Protein AF-A0A0H3GXT8-F1 (afdb_monomer_lite)

Structure (mmCIF, N/CA/C/O backbone):
data_AF-A0A0H3GXT8-F1
#
_entry.id   AF-A0A0H3GXT8-F1
#
loop_
_atom_site.group_PDB
_atom_site.id
_atom_site.type_symbol
_atom_site.label_atom_id
_atom_site.label_alt_id
_atom_site.label_comp_id
_atom_site.label_asym_id
_atom_site.label_entity_id
_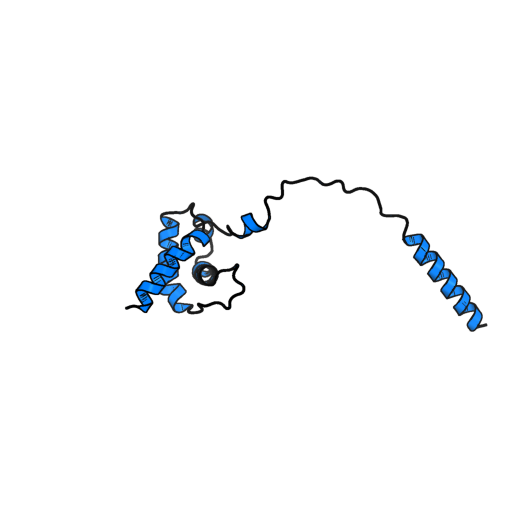atom_site.label_seq_id
_atom_site.pdbx_PDB_ins_code
_atom_site.Cartn_x
_atom_site.Cartn_y
_atom_site.Cartn_z
_atom_site.occupancy
_atom_site.B_iso_or_equiv
_atom_site.auth_seq_id
_atom_site.auth_comp_id
_atom_site.auth_asym_id
_atom_site.auth_atom_id
_atom_site.pdbx_PDB_model_num
ATOM 1 N N . MET A 1 1 ? 51.846 25.872 -51.528 1.00 59.84 1 MET A N 1
ATOM 2 C CA . MET A 1 1 ? 51.081 26.616 -50.494 1.00 59.84 1 MET A CA 1
ATOM 3 C C . MET A 1 1 ? 50.124 25.756 -49.645 1.00 59.84 1 MET A C 1
ATOM 5 O O . MET A 1 1 ? 50.097 25.935 -48.437 1.00 59.84 1 MET A O 1
ATOM 9 N N . ALA A 1 2 ? 49.348 24.805 -50.193 1.00 69.81 2 ALA A N 1
ATOM 10 C CA . ALA A 1 2 ? 48.336 24.063 -49.406 1.00 69.81 2 ALA A CA 1
ATOM 11 C C . ALA A 1 2 ? 48.879 23.081 -48.333 1.00 69.81 2 ALA A C 1
ATOM 13 O O . ALA A 1 2 ? 48.209 22.843 -47.328 1.00 69.81 2 ALA A O 1
ATOM 14 N N . LYS A 1 3 ? 50.079 22.505 -48.517 1.00 69.94 3 LYS A N 1
ATOM 15 C CA . LYS A 1 3 ? 50.711 21.621 -47.511 1.00 69.94 3 LYS A CA 1
ATOM 16 C C . LYS A 1 3 ? 51.179 22.387 -46.265 1.00 69.94 3 LYS A C 1
ATOM 18 O O . LYS A 1 3 ? 51.049 21.883 -45.154 1.00 69.94 3 LYS A O 1
ATOM 23 N N . GLU A 1 4 ? 51.655 23.614 -46.444 1.00 76.25 4 GLU A N 1
ATOM 24 C CA . GLU A 1 4 ? 52.216 24.439 -45.370 1.00 76.25 4 GLU A CA 1
ATOM 25 C C . GLU A 1 4 ? 51.134 24.920 -44.391 1.00 76.25 4 GLU A C 1
ATOM 27 O O . GLU A 1 4 ? 51.281 24.781 -43.177 1.00 76.25 4 GLU A O 1
ATOM 32 N N . LYS A 1 5 ? 49.972 25.339 -44.919 1.00 81.19 5 LYS A N 1
ATOM 33 C CA . LYS A 1 5 ? 48.799 25.705 -44.105 1.00 81.19 5 LYS A CA 1
ATOM 34 C C . LYS A 1 5 ? 48.327 24.551 -43.210 1.00 81.19 5 LYS A C 1
ATOM 36 O O . LYS A 1 5 ? 47.985 24.774 -42.052 1.00 81.19 5 LYS A O 1
ATOM 41 N N . ARG A 1 6 ? 48.363 23.307 -43.711 1.00 81.00 6 ARG A N 1
ATOM 42 C CA . ARG A 1 6 ? 47.994 22.106 -42.937 1.00 81.00 6 ARG A CA 1
ATOM 43 C C . ARG A 1 6 ? 48.971 21.816 -41.795 1.00 81.00 6 ARG A C 1
ATOM 45 O O . ARG A 1 6 ? 48.532 21.462 -40.704 1.00 81.00 6 ARG A O 1
ATOM 52 N N . ALA A 1 7 ? 50.275 21.980 -42.020 1.00 84.50 7 ALA A N 1
ATOM 53 C CA . ALA A 1 7 ? 51.281 21.787 -40.973 1.00 84.50 7 ALA A CA 1
ATOM 54 C C . ALA A 1 7 ? 51.160 22.845 -39.863 1.00 84.50 7 ALA A C 1
ATOM 56 O O . ALA A 1 7 ? 51.248 22.509 -38.680 1.00 84.50 7 ALA A O 1
ATOM 57 N N . PHE A 1 8 ? 50.894 24.100 -40.239 1.00 85.94 8 PHE A N 1
ATOM 58 C CA . PHE A 1 8 ? 50.663 25.189 -39.292 1.00 85.94 8 PHE A CA 1
ATOM 59 C C . PHE A 1 8 ? 49.409 24.951 -38.436 1.00 85.94 8 PHE A C 1
ATOM 61 O O . PHE A 1 8 ? 49.465 25.072 -37.214 1.00 85.94 8 PHE A O 1
ATOM 68 N N . TRP A 1 9 ? 48.307 24.507 -39.053 1.00 84.88 9 TRP A N 1
ATOM 69 C CA . TRP A 1 9 ? 47.050 24.230 -38.348 1.00 84.88 9 TRP A CA 1
ATOM 70 C C . TRP A 1 9 ? 47.186 23.092 -37.326 1.00 84.88 9 TRP A C 1
ATOM 72 O O . TRP A 1 9 ? 46.749 23.233 -36.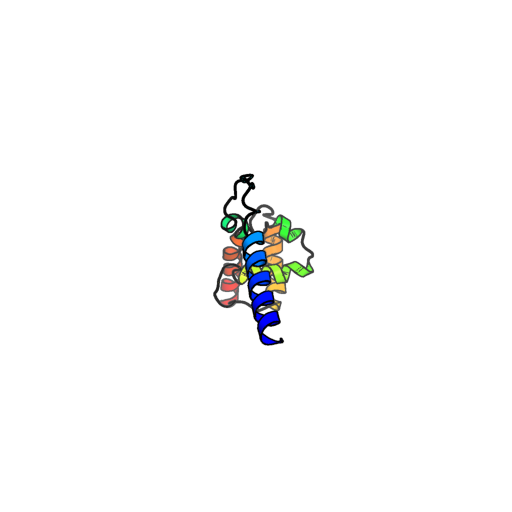187 1.00 84.88 9 TRP A O 1
ATOM 82 N N . ARG A 1 10 ? 47.886 22.000 -37.677 1.00 87.75 10 ARG A N 1
ATOM 83 C CA . ARG A 1 10 ? 48.136 20.888 -36.738 1.00 87.75 10 ARG A CA 1
ATOM 84 C C . ARG A 1 10 ? 48.956 21.321 -35.521 1.00 87.75 10 ARG A C 1
ATOM 86 O O . ARG A 1 10 ? 48.630 20.919 -34.409 1.00 87.75 10 ARG A O 1
ATOM 93 N N . LYS A 1 11 ? 49.988 22.155 -35.707 1.00 87.25 11 LYS A N 1
ATOM 94 C CA . LYS A 1 11 ? 50.788 22.688 -34.587 1.00 87.25 11 LYS A CA 1
ATOM 95 C C . LYS A 1 11 ? 49.975 23.628 -33.694 1.00 87.25 11 LYS A C 1
ATOM 97 O O . LYS A 1 11 ? 50.129 23.580 -32.478 1.00 87.25 11 LYS A O 1
ATOM 102 N N . TRP A 1 12 ? 49.114 24.458 -34.283 1.00 89.12 12 TRP A N 1
ATOM 103 C CA . TRP A 1 12 ? 48.275 25.399 -33.539 1.00 89.12 12 TRP A CA 1
ATOM 104 C C . TRP A 1 12 ? 47.224 24.679 -32.684 1.00 89.12 12 TRP A C 1
ATOM 106 O O . TRP A 1 12 ? 47.117 24.956 -31.492 1.00 89.12 12 TRP A O 1
ATOM 116 N N . VAL A 1 13 ? 46.532 23.687 -33.256 1.00 87.38 13 VAL A N 1
ATOM 117 C CA . VAL A 1 13 ? 45.567 22.845 -32.526 1.00 87.38 13 VAL A CA 1
ATOM 118 C C . VAL A 1 13 ? 46.251 22.084 -31.388 1.00 87.38 13 VAL A C 1
ATOM 120 O O . VAL A 1 13 ? 45.753 22.090 -30.267 1.00 87.38 13 VAL A O 1
ATOM 123 N N . TRP A 1 14 ? 47.426 21.493 -31.633 1.00 86.00 14 TRP A N 1
ATOM 124 C CA . TRP A 1 14 ? 48.163 20.743 -30.608 1.00 86.00 14 TRP A CA 1
ATOM 125 C C . TRP A 1 14 ? 48.584 21.609 -29.412 1.00 86.00 14 TRP A C 1
ATOM 127 O O . TRP A 1 14 ? 48.529 21.166 -28.268 1.00 86.00 14 TRP A O 1
ATOM 137 N N . LYS A 1 15 ? 48.967 22.867 -29.664 1.00 82.75 15 LYS A N 1
ATOM 138 C CA . LYS A 1 15 ? 49.398 23.801 -28.617 1.00 82.75 15 LYS A CA 1
ATOM 139 C C . LYS A 1 15 ? 48.237 24.239 -27.714 1.00 82.75 15 LYS A C 1
ATOM 141 O O . LYS A 1 15 ? 48.425 24.343 -26.506 1.00 82.75 15 LYS A O 1
ATOM 146 N N . HIS A 1 16 ? 47.046 24.446 -28.280 1.00 78.81 16 HIS A N 1
ATOM 147 C CA . HIS A 1 16 ? 45.845 24.801 -27.508 1.00 78.81 16 HIS A CA 1
ATOM 148 C C . HIS A 1 16 ? 45.258 23.619 -26.741 1.00 78.81 16 HIS A C 1
ATOM 150 O O . HIS A 1 16 ? 44.802 23.795 -25.615 1.00 78.81 16 HIS A O 1
ATOM 156 N N . LEU A 1 17 ? 45.339 22.409 -27.300 1.00 77.62 17 LEU A N 1
ATOM 157 C CA . LEU A 1 17 ? 44.854 21.200 -26.632 1.00 77.62 17 LEU A CA 1
ATOM 158 C C . LEU A 1 17 ? 45.650 20.892 -25.351 1.00 77.62 17 LEU A C 1
ATOM 160 O O . LEU A 1 17 ? 45.073 20.458 -24.363 1.00 77.62 17 LEU A O 1
ATOM 164 N N . MET A 1 18 ? 46.955 21.184 -25.343 1.00 75.00 18 MET A N 1
ATOM 165 C CA . MET A 1 18 ? 47.810 20.992 -24.164 1.00 75.00 18 MET A CA 1
ATOM 166 C C . MET A 1 18 ? 47.695 22.120 -23.130 1.00 75.00 18 MET A C 1
ATOM 168 O O . MET A 1 18 ? 47.869 21.874 -21.942 1.00 75.00 18 MET A O 1
ATOM 172 N N . ALA A 1 19 ? 47.383 23.351 -23.549 1.00 66.38 19 ALA A N 1
ATOM 173 C CA . ALA A 1 19 ? 47.247 24.482 -22.628 1.00 66.38 19 ALA A CA 1
ATOM 174 C C . ALA A 1 19 ? 45.941 24.449 -21.808 1.00 66.38 19 ALA A C 1
ATOM 176 O O . ALA A 1 19 ? 45.894 25.013 -20.720 1.00 66.38 19 ALA A O 1
ATOM 177 N N . GLY A 1 20 ? 44.891 23.783 -22.302 1.00 58.47 20 GLY A N 1
ATOM 178 C CA . GLY A 1 20 ? 43.605 23.675 -21.601 1.00 58.47 20 GLY A CA 1
ATOM 179 C C . GLY A 1 20 ? 43.578 22.680 -20.434 1.00 58.47 20 GLY A C 1
ATOM 180 O O . GLY A 1 20 ? 42.614 22.670 -19.676 1.00 58.47 20 GLY A O 1
ATOM 181 N N . ILE A 1 21 ? 44.610 21.845 -20.270 1.00 61.78 21 ILE A N 1
ATOM 182 C CA . ILE A 1 21 ? 44.590 20.714 -19.324 1.00 61.78 21 ILE A CA 1
ATOM 183 C C . ILE A 1 21 ? 45.094 21.101 -17.915 1.00 61.78 21 ILE A C 1
ATOM 185 O O . ILE A 1 21 ? 44.945 20.330 -16.973 1.00 61.78 21 ILE A O 1
ATOM 189 N N . THR A 1 22 ? 45.619 22.311 -17.701 1.00 51.06 22 THR A N 1
ATOM 190 C CA . THR A 1 22 ? 46.258 22.688 -16.423 1.00 51.06 22 THR A CA 1
ATOM 191 C C . THR A 1 22 ? 45.398 23.397 -15.364 1.00 51.06 22 THR A C 1
ATOM 193 O O . THR A 1 22 ? 45.982 23.826 -14.376 1.00 51.06 22 THR A O 1
ATOM 196 N N . VAL A 1 23 ? 44.065 23.545 -15.464 1.00 54.78 23 VAL A N 1
ATOM 197 C CA . VAL A 1 23 ? 43.374 24.526 -14.573 1.00 54.78 23 VAL A CA 1
ATOM 198 C C . VAL A 1 23 ? 42.323 24.010 -13.575 1.00 54.78 23 VAL A C 1
ATOM 200 O O . VAL A 1 23 ? 41.940 24.782 -12.706 1.00 54.78 23 VAL A O 1
ATOM 203 N N . LEU A 1 24 ? 41.900 22.744 -13.535 1.00 56.09 24 LEU A N 1
ATOM 204 C CA . LEU A 1 24 ? 40.829 22.361 -12.586 1.00 56.09 24 LEU A CA 1
ATOM 205 C C . LEU A 1 24 ? 41.201 21.218 -11.636 1.00 56.09 24 LEU A C 1
ATOM 207 O O . LEU A 1 24 ? 40.649 20.127 -11.695 1.00 56.09 24 LEU A O 1
ATOM 211 N N . ALA A 1 25 ? 42.141 21.492 -10.732 1.00 56.00 25 ALA A N 1
ATOM 212 C CA . ALA A 1 25 ? 42.494 20.604 -9.625 1.00 56.00 25 ALA A CA 1
ATOM 213 C C . ALA A 1 25 ? 42.519 21.369 -8.292 1.00 56.00 25 ALA A C 1
ATOM 215 O O . ALA A 1 25 ? 43.557 21.433 -7.643 1.00 56.00 25 ALA A O 1
ATOM 216 N N . MET A 1 26 ? 41.400 21.981 -7.879 1.00 54.19 26 MET A N 1
ATOM 217 C CA . MET A 1 26 ? 41.241 22.485 -6.507 1.00 54.19 26 MET A CA 1
ATOM 218 C C . MET A 1 26 ? 39.792 22.350 -6.011 1.00 54.19 26 MET A C 1
ATOM 220 O O . MET A 1 26 ? 38.874 22.940 -6.569 1.00 54.19 26 MET A O 1
ATOM 224 N N . SER A 1 27 ? 39.663 21.634 -4.890 1.00 50.81 27 SER A N 1
ATOM 225 C CA . SER A 1 27 ? 38.658 21.813 -3.831 1.00 50.81 27 SER A CA 1
ATOM 226 C C . SER A 1 27 ? 37.236 21.279 -4.037 1.00 50.81 27 SER A C 1
ATOM 228 O O . SER A 1 27 ? 36.314 22.007 -4.385 1.00 50.81 27 SER A O 1
ATOM 230 N N . SER A 1 28 ? 37.022 20.050 -3.569 1.00 52.12 28 SER A N 1
ATOM 231 C CA . SER A 1 28 ? 35.761 19.661 -2.926 1.00 52.12 28 SER A CA 1
ATOM 232 C C . SER A 1 28 ? 36.061 18.668 -1.800 1.00 52.12 28 SER A C 1
ATOM 234 O O . SER A 1 28 ? 35.989 17.455 -1.982 1.00 52.12 28 SER A O 1
ATOM 236 N N . ALA A 1 29 ? 36.481 19.198 -0.645 1.00 52.66 29 ALA A N 1
ATOM 237 C CA . ALA A 1 29 ? 36.570 18.437 0.596 1.00 52.66 29 ALA A CA 1
ATOM 238 C C . ALA A 1 29 ? 35.147 18.144 1.092 1.00 52.66 29 ALA A C 1
ATOM 240 O O . ALA A 1 29 ? 34.312 19.041 1.211 1.00 52.66 29 ALA A O 1
ATOM 241 N N . ALA A 1 30 ? 34.889 16.859 1.293 1.00 50.50 30 ALA A N 1
ATOM 242 C CA . ALA A 1 30 ? 33.588 16.258 1.495 1.00 50.50 30 ALA A CA 1
ATOM 243 C C . ALA A 1 30 ? 32.898 16.728 2.786 1.00 50.50 30 ALA A C 1
ATOM 245 O O . ALA A 1 30 ? 33.434 16.581 3.883 1.00 50.50 30 ALA A O 1
ATOM 246 N N . VAL A 1 31 ? 31.654 17.199 2.659 1.00 53.78 31 VAL A N 1
ATOM 247 C CA . VAL A 1 31 ? 30.661 17.055 3.729 1.00 53.78 31 VAL A CA 1
ATOM 248 C C . VAL A 1 31 ? 30.364 15.562 3.826 1.00 53.78 31 VAL A C 1
ATOM 250 O O . VAL A 1 31 ? 29.649 14.998 2.999 1.00 53.78 31 VAL A O 1
ATOM 253 N N . GLY A 1 32 ? 30.984 14.910 4.808 1.00 46.69 32 GLY A N 1
ATOM 254 C CA . GLY A 1 32 ? 30.624 13.566 5.231 1.00 46.69 32 GLY A CA 1
ATOM 255 C C . GLY A 1 32 ? 29.257 13.620 5.898 1.00 46.69 32 GLY A C 1
ATOM 256 O O . GL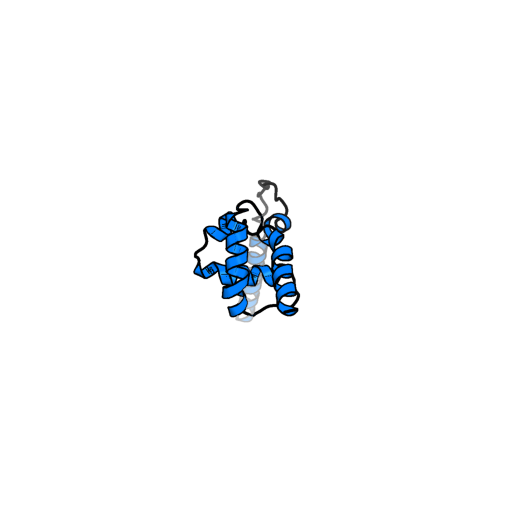Y A 1 32 ? 29.160 13.852 7.097 1.00 46.69 32 GLY A O 1
ATOM 257 N N . LYS A 1 33 ? 28.189 13.452 5.116 1.00 49.22 33 LYS A N 1
ATOM 258 C CA . LYS A 1 33 ? 26.978 12.851 5.669 1.00 49.22 33 LYS A CA 1
ATOM 259 C C . LYS A 1 33 ? 27.293 11.378 5.843 1.00 49.22 33 LYS A C 1
ATOM 261 O O . LYS A 1 33 ? 27.705 10.745 4.874 1.00 49.22 33 LYS A O 1
ATOM 266 N N . ASP A 1 34 ? 27.113 10.877 7.058 1.00 51.75 34 ASP A N 1
ATOM 267 C CA . ASP A 1 34 ? 27.097 9.455 7.368 1.00 51.75 34 ASP A CA 1
ATOM 268 C C . ASP A 1 34 ? 26.192 8.739 6.363 1.00 51.75 34 ASP A C 1
ATOM 270 O O . ASP A 1 34 ? 24.961 8.784 6.440 1.00 51.75 34 ASP A O 1
ATOM 274 N N . VAL A 1 35 ? 26.818 8.131 5.358 1.00 50.91 35 VAL A N 1
ATOM 275 C CA . VAL A 1 35 ? 26.156 7.210 4.449 1.00 50.91 35 VAL A CA 1
ATOM 276 C C . VAL A 1 35 ? 25.969 5.946 5.271 1.00 50.91 35 VAL A C 1
ATOM 278 O O . VAL A 1 35 ? 26.826 5.066 5.288 1.00 50.91 35 VAL A O 1
ATOM 281 N N . VAL A 1 36 ? 24.853 5.870 6.001 1.00 51.62 36 VAL A N 1
ATOM 282 C CA . VAL A 1 36 ? 24.267 4.561 6.300 1.00 51.62 36 VAL A CA 1
ATOM 283 C C . VAL A 1 36 ? 24.210 3.842 4.950 1.00 51.62 36 VAL A C 1
ATOM 285 O O . VAL A 1 36 ? 23.675 4.447 4.015 1.00 51.62 36 VAL A O 1
ATOM 288 N N . PRO A 1 37 ? 24.823 2.650 4.804 1.00 51.19 37 PRO A N 1
ATOM 289 C CA . PRO A 1 37 ? 24.966 1.999 3.511 1.00 51.19 37 PRO A CA 1
ATOM 290 C C . PRO A 1 37 ? 23.628 1.999 2.785 1.00 51.19 37 PRO A C 1
ATOM 292 O O . PRO A 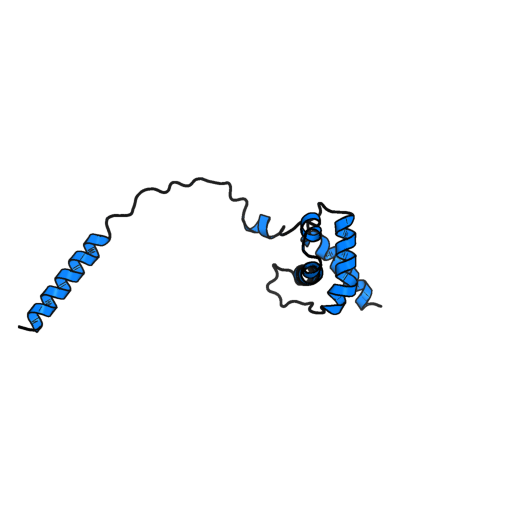1 37 ? 22.623 1.550 3.341 1.00 51.19 37 PRO A O 1
ATOM 295 N N . ASP A 1 38 ? 23.621 2.548 1.573 1.00 53.78 38 ASP A N 1
ATOM 296 C CA . ASP A 1 38 ? 22.435 2.684 0.726 1.00 53.78 38 ASP A CA 1
ATOM 297 C C . ASP A 1 38 ? 21.664 1.353 0.636 1.00 53.78 38 ASP A C 1
ATOM 299 O O . ASP A 1 38 ? 20.438 1.318 0.708 1.00 53.78 38 ASP A O 1
ATOM 303 N N . GLU A 1 39 ? 22.392 0.234 0.650 1.00 50.94 39 GLU A N 1
ATOM 304 C CA . GLU A 1 39 ? 21.870 -1.135 0.684 1.00 50.94 39 GLU A CA 1
ATOM 305 C C . GLU A 1 39 ? 20.917 -1.418 1.860 1.00 50.94 39 GLU A C 1
ATOM 307 O O . GLU A 1 39 ? 19.854 -2.007 1.660 1.00 50.94 39 GLU A O 1
ATOM 312 N N . ALA A 1 40 ? 21.244 -0.976 3.081 1.00 52.09 40 ALA A N 1
ATOM 313 C CA . ALA A 1 40 ? 20.420 -1.242 4.263 1.00 52.09 40 ALA A CA 1
ATOM 314 C C . ALA A 1 40 ? 19.110 -0.445 4.231 1.00 52.09 40 ALA A C 1
ATOM 316 O O . ALA A 1 40 ? 18.053 -0.975 4.568 1.00 52.09 40 ALA A O 1
ATOM 317 N N . ARG A 1 41 ? 19.161 0.814 3.771 1.00 50.34 41 ARG A N 1
ATOM 318 C CA . ARG A 1 41 ? 17.955 1.637 3.605 1.00 50.34 41 ARG A CA 1
ATOM 319 C C . ARG A 1 41 ? 17.094 1.149 2.439 1.00 50.34 41 ARG A C 1
ATOM 321 O O . ARG A 1 41 ? 15.877 1.264 2.497 1.00 50.34 41 ARG A O 1
ATOM 328 N N . THR A 1 42 ? 17.717 0.588 1.405 1.00 52.53 42 THR A N 1
ATOM 329 C CA . THR A 1 42 ? 17.004 0.088 0.226 1.00 52.53 42 THR A CA 1
ATOM 330 C C . THR A 1 42 ? 16.277 -1.222 0.513 1.00 52.53 42 THR A C 1
ATOM 332 O O . THR A 1 42 ? 15.230 -1.448 -0.077 1.00 52.53 42 THR A O 1
ATOM 335 N N . ARG A 1 43 ? 16.744 -2.067 1.446 1.00 57.38 43 ARG A N 1
ATOM 336 C CA . ARG A 1 43 ? 16.004 -3.290 1.820 1.00 57.38 43 ARG A CA 1
ATOM 337 C C . ARG A 1 43 ? 14.674 -2.993 2.521 1.00 57.38 43 ARG A C 1
ATOM 339 O O . ARG A 1 43 ? 13.676 -3.678 2.297 1.00 57.38 43 ARG A O 1
ATOM 346 N N . ASP A 1 44 ? 14.654 -1.946 3.332 1.00 64.69 44 ASP A N 1
ATOM 347 C CA . ASP A 1 44 ? 13.491 -1.499 4.092 1.00 64.69 44 ASP A CA 1
ATOM 348 C C . ASP A 1 44 ? 12.754 -0.396 3.307 1.00 64.69 44 ASP A C 1
ATOM 350 O O . ASP A 1 44 ? 12.712 0.766 3.705 1.00 64.69 44 ASP A O 1
ATOM 354 N N . MET A 1 45 ? 12.214 -0.746 2.131 1.00 72.06 45 MET A N 1
ATOM 355 C CA . MET A 1 45 ? 11.675 0.248 1.187 1.00 72.06 45 MET A CA 1
ATOM 356 C C . MET A 1 45 ? 10.481 1.044 1.722 1.00 72.06 45 MET A C 1
ATOM 358 O O . MET A 1 45 ? 10.343 2.224 1.405 1.00 72.06 45 MET A O 1
ATOM 362 N N . MET A 1 46 ? 9.584 0.401 2.476 1.00 88.88 46 MET A N 1
ATOM 363 C CA . MET A 1 46 ? 8.289 0.984 2.830 1.00 88.88 46 MET A CA 1
ATOM 364 C C . MET A 1 46 ? 7.690 0.323 4.076 1.00 88.88 46 MET A C 1
ATOM 366 O O . MET A 1 46 ? 7.719 -0.908 4.206 1.00 88.88 46 MET A O 1
ATOM 370 N N . ARG A 1 47 ? 7.125 1.126 4.986 1.00 94.12 47 ARG A N 1
ATOM 371 C CA . ARG A 1 47 ? 6.339 0.619 6.123 1.00 94.12 47 ARG A CA 1
ATOM 372 C C . ARG A 1 47 ? 4.890 0.365 5.725 1.00 94.12 47 ARG A C 1
ATOM 374 O O . ARG A 1 47 ? 4.383 0.942 4.766 1.00 94.12 47 ARG A O 1
ATOM 381 N N . CYS A 1 48 ? 4.189 -0.437 6.514 1.00 95.81 48 CYS A N 1
ATOM 382 C CA . CYS A 1 48 ? 2.748 -0.622 6.383 1.00 95.81 48 CYS A CA 1
ATOM 383 C C . CYS A 1 48 ? 1.981 0.710 6.396 1.00 95.81 48 CYS A C 1
ATOM 385 O O . CYS A 1 48 ? 1.054 0.895 5.611 1.00 95.81 48 CYS A O 1
ATOM 387 N N . GLN A 1 49 ? 2.406 1.674 7.214 1.00 96.75 49 GLN A N 1
ATOM 388 C CA . GLN A 1 49 ? 1.827 3.015 7.235 1.00 96.75 49 GLN A CA 1
ATOM 389 C C . GLN A 1 49 ? 1.961 3.753 5.892 1.00 96.75 49 GLN A C 1
ATOM 391 O O . GLN A 1 49 ? 1.037 4.457 5.483 1.00 96.75 49 GLN A O 1
ATOM 396 N N . ASP A 1 50 ? 3.089 3.610 5.202 1.00 95.50 50 ASP A N 1
ATOM 397 C CA . ASP A 1 50 ? 3.314 4.239 3.897 1.00 95.50 50 ASP A CA 1
ATOM 398 C C . ASP A 1 50 ? 2.479 3.546 2.812 1.00 95.50 50 ASP A C 1
ATOM 400 O O . ASP A 1 50 ? 1.858 4.213 1.989 1.00 95.50 50 ASP A O 1
ATOM 404 N N . TYR A 1 51 ? 2.380 2.213 2.867 1.00 96.00 51 TYR A N 1
ATOM 405 C CA . TYR A 1 51 ? 1.518 1.419 1.986 1.00 96.00 51 TYR A CA 1
ATOM 406 C C . TYR A 1 51 ? 0.046 1.839 2.081 1.00 96.00 51 TYR A C 1
ATOM 408 O O . TYR A 1 51 ? -0.612 2.052 1.062 1.00 96.00 51 TYR A O 1
ATOM 416 N N . LEU A 1 52 ? -0.464 2.023 3.302 1.00 97.44 52 LEU A N 1
ATOM 417 C CA . LEU A 1 52 ? -1.843 2.458 3.535 1.00 97.44 52 LEU A CA 1
ATOM 418 C C . LEU A 1 52 ? -2.118 3.894 3.060 1.00 97.44 52 LEU A C 1
ATOM 420 O O . LEU A 1 52 ? -3.278 4.246 2.856 1.00 97.44 52 LEU A O 1
ATOM 424 N N . GLN A 1 53 ? -1.077 4.715 2.890 1.00 97.38 53 GLN A N 1
ATOM 425 C CA . GLN A 1 53 ? -1.180 6.078 2.358 1.00 97.38 53 GLN A CA 1
ATOM 426 C C . GLN A 1 53 ? -1.113 6.143 0.826 1.00 97.38 53 GLN A C 1
ATOM 428 O O . GLN A 1 53 ? -1.378 7.202 0.253 1.00 97.38 53 GLN A O 1
ATOM 433 N N . LEU A 1 54 ? -0.764 5.045 0.151 1.00 96.31 54 LEU A N 1
ATOM 434 C CA . LEU A 1 54 ? -0.795 4.983 -1.307 1.00 96.31 54 LEU A CA 1
ATOM 435 C C . LEU A 1 54 ? -2.229 5.088 -1.839 1.00 96.31 54 LEU A C 1
ATOM 437 O O . LEU A 1 54 ? -3.201 4.760 -1.155 1.00 96.31 54 LEU A O 1
ATOM 441 N N . ASP A 1 55 ? -2.351 5.482 -3.110 1.00 97.12 55 ASP A N 1
ATOM 442 C CA . ASP A 1 55 ? -3.600 5.305 -3.853 1.00 97.12 55 ASP A CA 1
ATOM 443 C C . ASP A 1 55 ? -3.997 3.816 -3.799 1.00 97.12 55 ASP A C 1
ATOM 445 O O . ASP A 1 55 ? -3.159 2.970 -4.127 1.00 97.12 55 ASP A O 1
ATOM 449 N N . PRO A 1 56 ? -5.243 3.463 -3.433 1.00 97.25 56 PRO A N 1
ATOM 450 C CA . PRO A 1 56 ? -5.680 2.068 -3.382 1.00 97.25 56 PRO A CA 1
ATOM 451 C C . PRO A 1 56 ? -5.465 1.288 -4.685 1.00 97.25 56 PRO A C 1
ATOM 453 O O . PRO A 1 56 ? -5.283 0.074 -4.657 1.00 97.25 56 PRO A O 1
ATOM 456 N N . ARG A 1 57 ? -5.413 1.967 -5.839 1.00 95.75 57 ARG A N 1
ATOM 457 C CA . ARG A 1 57 ? -5.089 1.346 -7.136 1.00 95.75 57 ARG A CA 1
ATOM 458 C C . ARG A 1 57 ? -3.642 0.855 -7.230 1.00 95.75 57 ARG A C 1
ATOM 460 O O . ARG A 1 57 ? -3.337 0.036 -8.091 1.00 95.75 57 ARG A O 1
ATOM 467 N N . ALA A 1 58 ? -2.752 1.347 -6.371 1.00 95.94 58 ALA A N 1
ATOM 468 C CA . ALA A 1 58 ? -1.358 0.923 -6.292 1.00 95.94 58 ALA A CA 1
ATOM 469 C C . ALA A 1 58 ? -1.141 -0.266 -5.342 1.00 95.94 58 ALA A C 1
ATOM 471 O O . ALA A 1 58 ? -0.070 -0.867 -5.375 1.00 95.94 58 ALA A O 1
ATOM 472 N N . TRP A 1 59 ? -2.133 -0.644 -4.530 1.00 96.25 59 TRP A N 1
ATOM 473 C CA . TRP A 1 59 ? -1.990 -1.721 -3.547 1.00 96.25 59 TRP A CA 1
ATOM 474 C C . TRP A 1 59 ? -1.667 -3.073 -4.187 1.00 96.25 59 TRP A C 1
ATOM 476 O O . TRP A 1 59 ? -0.668 -3.693 -3.832 1.00 96.25 59 TRP A O 1
ATOM 486 N N . THR A 1 60 ? -2.447 -3.498 -5.182 1.00 94.88 60 THR A N 1
ATOM 487 C CA . THR A 1 60 ? -2.225 -4.780 -5.865 1.00 94.88 60 THR A CA 1
ATOM 488 C C . THR A 1 60 ? -0.863 -4.844 -6.574 1.00 94.88 60 THR A C 1
ATOM 490 O O . THR A 1 60 ? -0.129 -5.810 -6.353 1.00 94.88 60 THR A O 1
ATOM 493 N N . PRO A 1 61 ? -0.440 -3.827 -7.358 1.00 93.38 61 PRO A N 1
ATOM 494 C CA . PRO A 1 61 ? 0.926 -3.775 -7.881 1.00 93.38 61 PRO A CA 1
ATOM 495 C C . PRO A 1 61 ? 2.009 -3.859 -6.800 1.00 93.38 61 PRO A C 1
ATOM 497 O O . PRO A 1 61 ? 3.003 -4.557 -6.993 1.00 93.38 61 PRO A O 1
ATOM 500 N N . MET A 1 62 ? 1.816 -3.196 -5.654 1.00 92.38 62 MET A N 1
ATOM 501 C CA . MET A 1 62 ? 2.764 -3.262 -4.538 1.00 92.38 62 MET A CA 1
ATOM 502 C C . MET A 1 62 ? 2.858 -4.662 -3.933 1.00 92.38 62 MET A C 1
ATOM 504 O O . MET A 1 62 ? 3.952 -5.100 -3.590 1.00 92.38 62 MET A O 1
ATOM 508 N N . VAL A 1 63 ? 1.741 -5.381 -3.836 1.00 92.56 63 VAL A N 1
ATOM 509 C CA . VAL A 1 63 ? 1.715 -6.776 -3.380 1.00 92.56 63 VAL A CA 1
ATOM 510 C C . VAL A 1 63 ? 2.459 -7.679 -4.361 1.00 92.56 63 VAL A C 1
ATOM 512 O O . VAL A 1 63 ? 3.327 -8.434 -3.939 1.00 92.56 63 VAL A O 1
ATOM 515 N N . ILE A 1 64 ? 2.193 -7.571 -5.667 1.00 91.00 64 ILE A N 1
ATOM 516 C CA . ILE A 1 64 ? 2.898 -8.357 -6.700 1.00 91.00 64 ILE A CA 1
ATOM 517 C C . ILE A 1 64 ? 4.406 -8.102 -6.643 1.00 91.00 64 ILE A C 1
ATOM 519 O O . ILE A 1 64 ? 5.206 -9.035 -6.691 1.00 91.00 64 ILE A O 1
ATOM 523 N N . TRP A 1 65 ? 4.797 -6.836 -6.522 1.00 89.25 65 TRP A N 1
ATOM 524 C CA . TRP A 1 65 ? 6.193 -6.442 -6.388 1.00 89.25 65 TRP A CA 1
ATOM 525 C C . TRP A 1 65 ? 6.832 -6.992 -5.103 1.00 89.25 65 TRP A C 1
ATOM 527 O O . TRP A 1 65 ? 7.951 -7.499 -5.136 1.00 89.25 65 TRP A O 1
ATOM 537 N N . LEU A 1 66 ? 6.109 -6.958 -3.979 1.00 89.31 66 LEU A N 1
ATOM 538 C CA . LEU A 1 66 ? 6.569 -7.502 -2.704 1.00 89.31 66 LEU A CA 1
ATOM 539 C C . LEU A 1 66 ? 6.780 -9.020 -2.769 1.00 89.31 66 LEU A C 1
ATOM 541 O O . LEU A 1 66 ? 7.760 -9.506 -2.200 1.00 89.31 66 LEU A O 1
ATOM 545 N N . MET A 1 67 ? 5.875 -9.749 -3.427 1.00 87.38 67 MET A N 1
ATOM 546 C CA . MET A 1 67 ? 5.892 -11.213 -3.518 1.00 87.38 67 MET A CA 1
ATOM 547 C C . MET A 1 67 ? 6.988 -11.739 -4.448 1.00 87.38 67 MET A C 1
ATOM 549 O O . MET A 1 67 ? 7.593 -12.759 -4.143 1.00 87.38 67 MET A O 1
ATOM 553 N N . ASN A 1 68 ? 7.313 -11.015 -5.519 1.00 86.75 68 ASN A N 1
ATOM 554 C CA . ASN A 1 68 ? 8.343 -11.407 -6.489 1.00 86.75 68 ASN A CA 1
ATOM 555 C C . ASN A 1 68 ? 9.788 -11.117 -6.065 1.00 86.75 68 ASN A C 1
ATOM 557 O O . ASN A 1 68 ? 10.658 -11.063 -6.920 1.00 86.75 68 ASN A O 1
ATOM 561 N N . ASP A 1 69 ? 10.030 -10.898 -4.773 1.00 79.56 69 ASP A N 1
ATOM 562 C CA . ASP A 1 69 ? 11.297 -10.422 -4.217 1.00 79.56 69 ASP A CA 1
ATOM 563 C C . ASP A 1 69 ? 11.996 -9.324 -5.046 1.00 79.56 69 ASP A C 1
ATOM 565 O O . ASP A 1 69 ? 12.781 -9.618 -5.944 1.00 79.56 69 ASP A O 1
ATOM 569 N N . PRO A 1 70 ? 11.842 -8.038 -4.696 1.00 69.69 70 PRO A N 1
ATOM 570 C CA . PRO A 1 70 ? 12.412 -6.952 -5.471 1.00 69.69 70 PRO A CA 1
ATOM 571 C C . PRO A 1 70 ? 13.945 -6.900 -5.440 1.00 69.69 70 PRO A C 1
ATOM 573 O O . PRO A 1 70 ? 14.523 -6.053 -6.118 1.00 69.69 70 PRO A O 1
ATOM 576 N N . PHE A 1 71 ? 14.601 -7.762 -4.655 1.00 74.06 71 PHE A N 1
ATOM 577 C CA . PHE A 1 71 ? 16.056 -7.889 -4.599 1.00 74.06 71 PHE A CA 1
ATOM 578 C C . PHE A 1 71 ? 16.578 -9.176 -5.236 1.00 74.06 71 PHE A C 1
ATOM 580 O O . PHE A 1 71 ? 17.794 -9.320 -5.379 1.00 74.06 71 PHE A O 1
ATOM 587 N N . SER A 1 72 ? 15.696 -10.108 -5.606 1.00 78.25 72 SER A N 1
ATOM 588 C CA . SER A 1 72 ? 16.115 -11.336 -6.26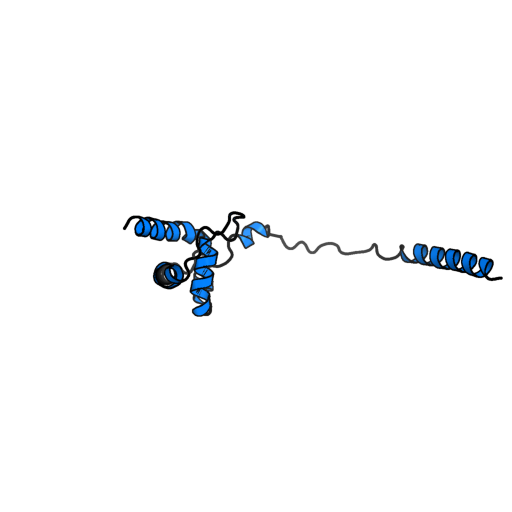8 1.00 78.25 72 SER A CA 1
ATOM 589 C C . SER A 1 72 ? 16.368 -11.077 -7.751 1.00 78.25 72 SER A C 1
ATOM 591 O O . SER A 1 72 ? 15.643 -10.337 -8.414 1.00 78.25 72 SER A O 1
ATOM 593 N N . LEU A 1 73 ? 17.425 -11.697 -8.279 1.00 73.81 73 LEU A N 1
ATOM 594 C CA . LEU A 1 73 ? 17.676 -11.770 -9.723 1.00 73.81 73 LEU A CA 1
ATOM 595 C C . LEU A 1 73 ? 16.937 -12.948 -10.371 1.00 73.81 73 LEU A C 1
ATOM 597 O O . LEU A 1 73 ? 17.020 -13.135 -11.587 1.00 73.81 73 LEU A O 1
ATOM 601 N N . GLU A 1 74 ? 16.269 -13.772 -9.565 1.00 76.94 74 GLU A N 1
ATOM 602 C CA . GLU A 1 74 ? 15.472 -14.885 -10.054 1.00 76.94 74 GLU A CA 1
ATOM 603 C C . GLU A 1 74 ? 14.240 -14.357 -10.800 1.00 76.94 74 GLU A C 1
ATOM 605 O O . GLU A 1 74 ? 13.725 -13.280 -10.483 1.00 76.94 74 GLU A O 1
ATOM 610 N N . PRO A 1 75 ? 13.779 -15.073 -11.840 1.00 70.38 75 PRO A N 1
ATOM 611 C CA . PRO A 1 75 ? 12.561 -14.686 -12.530 1.00 70.38 75 PRO A CA 1
ATOM 612 C C . PRO A 1 75 ? 11.401 -14.621 -11.526 1.00 70.38 75 PRO A C 1
ATOM 614 O O . PRO A 1 75 ? 11.345 -15.456 -10.622 1.00 70.38 75 PRO A O 1
ATOM 617 N N . PRO A 1 76 ? 10.467 -13.666 -11.691 1.00 70.00 76 PRO A N 1
ATOM 618 C CA . PRO A 1 76 ? 9.313 -13.562 -10.812 1.00 70.00 76 PRO A CA 1
ATOM 619 C C . PRO A 1 76 ? 8.557 -14.891 -10.823 1.00 70.00 76 PRO A C 1
ATOM 621 O O . PRO A 1 76 ? 8.066 -15.322 -11.869 1.00 70.00 76 PRO A O 1
ATOM 624 N N . GLU A 1 77 ? 8.487 -15.547 -9.667 1.00 70.69 77 GLU A N 1
ATOM 625 C CA . GLU A 1 77 ? 7.759 -16.808 -9.513 1.00 70.69 77 GLU A CA 1
ATOM 626 C C . GLU A 1 77 ? 6.249 -16.585 -9.683 1.00 70.69 77 GLU A C 1
ATOM 628 O O . GLU A 1 77 ? 5.521 -17.488 -10.096 1.00 70.69 77 GLU A O 1
ATOM 633 N N . TRP A 1 78 ? 5.769 -15.362 -9.426 1.00 69.50 78 TRP A N 1
ATOM 634 C CA . TRP A 1 78 ? 4.352 -15.097 -9.261 1.00 69.50 78 TRP A CA 1
ATOM 635 C C . TRP A 1 78 ? 3.842 -13.924 -10.105 1.00 69.50 78 TRP A C 1
ATOM 637 O O . TRP A 1 78 ? 4.322 -12.796 -10.031 1.00 69.50 78 TRP A O 1
ATOM 647 N N . THR A 1 79 ? 2.823 -14.170 -10.927 1.00 68.69 79 THR A N 1
ATOM 648 C CA . THR A 1 79 ? 2.291 -13.164 -11.870 1.00 68.69 79 THR A CA 1
ATOM 649 C C . THR A 1 79 ? 0.765 -13.099 -11.912 1.00 68.69 79 THR A C 1
ATOM 651 O O . THR A 1 79 ? 0.209 -12.371 -12.737 1.00 68.69 79 THR A O 1
ATOM 654 N N . ASP A 1 80 ? 0.064 -13.810 -11.023 1.00 83.00 80 ASP A N 1
ATOM 655 C CA . ASP A 1 80 ? -1.398 -13.803 -11.012 1.00 83.00 80 ASP A CA 1
ATOM 656 C C . ASP A 1 80 ? -1.939 -12.528 -10.350 1.00 83.00 80 ASP A C 1
ATOM 658 O O . ASP A 1 80 ? -2.103 -12.419 -9.134 1.00 83.00 80 ASP A O 1
ATOM 662 N N . PHE A 1 81 ? -2.250 -11.539 -11.188 1.00 86.31 81 PHE A N 1
ATOM 663 C CA . PHE A 1 81 ? -2.856 -10.290 -10.740 1.00 86.31 81 PHE A CA 1
ATOM 664 C C . PHE A 1 81 ? -4.213 -10.509 -10.056 1.00 86.31 81 PHE A C 1
ATOM 666 O O . PHE A 1 81 ? -4.543 -9.801 -9.107 1.00 86.31 81 PHE A O 1
ATOM 673 N N . HIS A 1 82 ? -5.002 -11.479 -10.518 1.00 89.00 82 HIS A N 1
ATOM 674 C CA . HIS A 1 82 ? -6.328 -11.731 -9.967 1.00 89.00 82 HIS A CA 1
ATOM 675 C C . HIS A 1 82 ? -6.232 -12.313 -8.555 1.00 89.00 82 HIS A C 1
ATOM 677 O O . HIS A 1 82 ? -6.970 -11.913 -7.653 1.00 89.00 82 HIS A O 1
ATOM 683 N N . GLU A 1 83 ? -5.273 -13.209 -8.334 1.00 86.25 83 GLU A N 1
ATOM 684 C CA . GLU A 1 83 ? -4.976 -13.713 -6.999 1.00 86.25 83 GLU A CA 1
ATOM 685 C C . GLU A 1 83 ? -4.429 -12.619 -6.071 1.00 86.25 83 GLU A C 1
ATOM 687 O O . GLU A 1 83 ? -4.844 -12.526 -4.907 1.00 86.25 83 GLU A O 1
ATOM 692 N N . ALA A 1 84 ? -3.555 -11.754 -6.588 1.00 90.88 84 ALA A N 1
ATOM 693 C CA . ALA A 1 84 ? -3.070 -10.588 -5.858 1.00 90.88 84 ALA A CA 1
ATOM 694 C C . ALA A 1 84 ? -4.202 -9.717 -5.364 1.00 90.88 84 ALA A C 1
ATOM 696 O O . ALA A 1 84 ? -4.244 -9.372 -4.185 1.00 90.88 84 ALA A O 1
ATOM 697 N N . GLU A 1 85 ? -5.116 -9.377 -6.258 1.00 93.00 85 GLU A N 1
ATOM 698 C CA . GLU A 1 85 ? -6.207 -8.465 -5.979 1.00 93.00 85 GLU A CA 1
ATOM 699 C C . GLU A 1 85 ? -7.197 -9.059 -4.973 1.00 93.00 85 GLU A C 1
ATOM 701 O O . GLU A 1 85 ? -7.578 -8.388 -4.015 1.00 93.00 85 GLU A O 1
ATOM 706 N N . LEU A 1 86 ? -7.587 -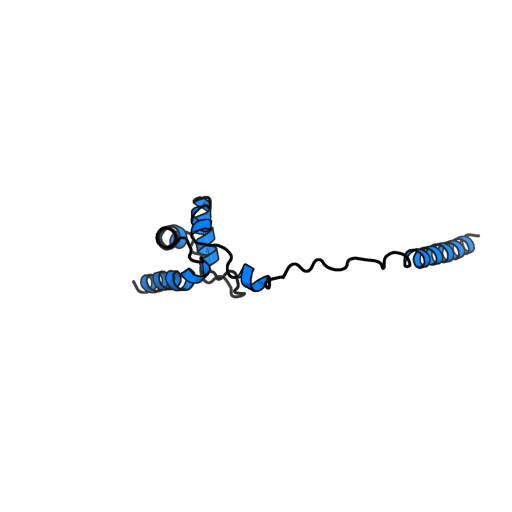10.324 -5.153 1.00 92.25 86 LEU A N 1
ATOM 707 C CA . LEU A 1 86 ? -8.673 -10.921 -4.376 1.00 92.25 86 LEU A CA 1
ATOM 708 C C . LEU A 1 86 ? -8.245 -11.535 -3.044 1.00 92.25 86 LEU A C 1
ATOM 710 O O . LEU A 1 86 ? -9.086 -11.673 -2.155 1.00 92.25 86 LEU A O 1
ATOM 714 N N . VAL A 1 87 ? -6.980 -11.932 -2.894 1.00 91.69 87 VAL A N 1
ATOM 715 C CA . VAL A 1 87 ? -6.522 -12.670 -1.707 1.00 91.69 87 VAL A CA 1
ATOM 716 C C . VAL A 1 87 ? -5.415 -11.932 -0.980 1.00 91.69 87 VAL A C 1
ATOM 718 O O . VAL A 1 87 ? -5.586 -11.553 0.177 1.00 91.69 87 VAL A O 1
ATOM 721 N N . LEU A 1 88 ? -4.280 -11.694 -1.632 1.00 92.62 88 LEU A N 1
ATOM 722 C CA . LEU A 1 88 ? -3.114 -11.164 -0.922 1.00 92.62 88 LEU A CA 1
ATOM 723 C C . LEU A 1 88 ? -3.254 -9.683 -0.568 1.00 92.62 88 LEU A C 1
ATOM 725 O O . LEU A 1 88 ? -2.862 -9.281 0.524 1.00 92.62 88 LEU A O 1
ATOM 729 N N . THR A 1 89 ? -3.858 -8.878 -1.440 1.00 95.69 89 THR A N 1
ATOM 730 C CA . THR A 1 89 ? -4.090 -7.449 -1.196 1.00 95.69 89 THR A CA 1
ATOM 731 C C . THR A 1 89 ? -4.969 -7.192 0.027 1.00 95.69 89 THR A C 1
ATOM 733 O O . THR A 1 89 ? -4.542 -6.415 0.889 1.00 95.69 89 THR A O 1
ATOM 736 N N . PRO A 1 90 ? -6.152 -7.821 0.191 1.00 96.19 90 PRO A N 1
ATOM 737 C CA . PRO A 1 90 ? -6.943 -7.628 1.402 1.00 96.19 90 PRO A CA 1
ATOM 738 C C . PRO A 1 90 ? -6.234 -8.159 2.654 1.00 96.19 90 PRO A C 1
ATOM 740 O O . PRO A 1 90 ? -6.292 -7.496 3.687 1.00 96.19 90 PRO A O 1
ATOM 743 N N . ILE A 1 91 ? -5.507 -9.282 2.564 1.00 95.38 91 ILE A N 1
ATOM 744 C CA . ILE A 1 91 ? -4.727 -9.821 3.691 1.00 95.38 91 ILE A CA 1
ATOM 745 C C . ILE A 1 91 ? -3.632 -8.839 4.122 1.00 95.38 91 ILE A C 1
ATOM 747 O O . ILE A 1 91 ? -3.560 -8.488 5.298 1.00 95.38 91 ILE A O 1
ATOM 751 N N . LEU A 1 92 ? -2.801 -8.357 3.190 1.00 96.00 92 LEU A N 1
ATOM 752 C CA . LEU A 1 92 ? -1.741 -7.395 3.500 1.00 96.00 92 LEU A CA 1
ATOM 753 C C . LEU A 1 92 ? -2.322 -6.092 4.052 1.00 96.00 92 LEU A C 1
ATOM 755 O O . LEU A 1 92 ? -1.812 -5.557 5.031 1.00 96.00 92 LEU A O 1
ATOM 759 N N . THR A 1 93 ? -3.403 -5.596 3.451 1.00 97.56 93 THR A N 1
ATOM 760 C CA . THR A 1 93 ? -4.075 -4.373 3.906 1.00 97.56 93 THR A CA 1
ATOM 761 C C . THR A 1 93 ? -4.575 -4.508 5.338 1.00 97.56 93 THR A C 1
ATOM 763 O O . THR A 1 93 ? -4.418 -3.577 6.126 1.00 97.56 93 THR A O 1
ATOM 766 N N . GLU A 1 94 ? -5.139 -5.660 5.695 1.00 97.75 94 GLU A N 1
ATOM 767 C CA . GLU A 1 94 ? -5.605 -5.907 7.055 1.00 97.75 94 GLU A CA 1
ATOM 768 C C . GLU A 1 94 ? -4.445 -6.034 8.048 1.00 97.75 94 GLU A C 1
ATOM 770 O O . GLU A 1 94 ? -4.462 -5.374 9.086 1.00 97.75 94 GLU A O 1
ATOM 775 N N . ILE A 1 95 ? -3.389 -6.779 7.701 1.00 97.06 95 ILE A N 1
ATOM 776 C CA . ILE A 1 95 ? -2.169 -6.853 8.520 1.00 97.06 95 ILE A CA 1
ATOM 777 C C . ILE A 1 95 ? -1.596 -5.449 8.744 1.00 97.06 95 ILE A C 1
ATOM 779 O O . ILE A 1 95 ? -1.310 -5.073 9.876 1.00 97.06 95 ILE A O 1
ATOM 783 N N . CYS A 1 96 ? -1.487 -4.635 7.693 1.00 97.56 96 CYS A N 1
ATOM 784 C CA . CYS A 1 96 ? -0.929 -3.292 7.802 1.00 97.56 96 CYS A CA 1
ATOM 785 C C . CYS A 1 96 ? -1.788 -2.322 8.618 1.00 97.56 96 CYS A C 1
ATOM 787 O O . CYS A 1 96 ? -1.243 -1.389 9.205 1.00 97.56 96 CYS A O 1
ATOM 789 N N . ARG A 1 97 ? -3.111 -2.519 8.689 1.00 98.06 97 ARG A N 1
ATOM 790 C CA . ARG A 1 97 ? -3.975 -1.741 9.594 1.00 98.06 97 ARG A CA 1
ATOM 791 C C . ARG A 1 97 ? -3.729 -2.084 11.058 1.00 98.06 97 ARG A C 1
ATOM 793 O O . ARG A 1 97 ? -3.820 -1.199 11.903 1.00 98.06 97 ARG A O 1
ATOM 800 N N . GLN A 1 98 ? -3.438 -3.349 11.346 1.00 98.12 98 GLN A N 1
ATOM 801 C CA . GLN A 1 98 ? -3.167 -3.834 12.700 1.00 98.12 98 GLN A CA 1
ATOM 802 C C . GLN A 1 98 ? -1.733 -3.514 13.144 1.00 98.12 98 GLN A C 1
ATOM 804 O O . GLN A 1 98 ? -1.500 -3.194 14.307 1.00 98.12 98 GLN A O 1
ATOM 809 N N . GLU A 1 99 ? -0.783 -3.564 12.211 1.00 97.38 99 GLU A N 1
ATOM 810 C CA . GLU A 1 99 ? 0.655 -3.435 12.449 1.00 97.38 99 GLU A CA 1
ATOM 811 C C . GLU A 1 99 ? 1.274 -2.319 11.565 1.00 97.38 99 GLU A C 1
ATOM 813 O O . GLU A 1 99 ? 2.110 -2.601 10.701 1.00 97.38 99 GLU A O 1
ATOM 818 N N . PRO A 1 100 ? 0.894 -1.034 11.739 1.00 96.81 100 PRO A N 1
ATOM 819 C CA . PRO A 1 100 ? 1.283 0.051 10.824 1.00 96.81 100 PRO A CA 1
ATOM 820 C C . PRO A 1 100 ? 2.793 0.329 10.791 1.00 96.81 100 PRO A C 1
ATOM 822 O O . PRO A 1 100 ? 3.324 0.757 9.764 1.00 96.81 100 PRO A O 1
ATOM 825 N N . ASP A 1 101 ? 3.498 0.052 11.886 1.00 95.44 101 ASP A N 1
ATOM 826 C CA . ASP A 1 101 ? 4.933 0.314 12.008 1.00 95.44 101 ASP A CA 1
ATOM 827 C C . ASP A 1 101 ? 5.809 -0.777 11.375 1.00 95.44 101 ASP A C 1
ATOM 829 O O . ASP A 1 101 ? 7.028 -0.619 11.304 1.00 95.44 101 ASP A O 1
ATOM 833 N N . VAL A 1 102 ? 5.235 -1.886 10.906 1.00 94.25 102 VAL A N 1
ATOM 834 C CA . VAL A 1 102 ? 6.004 -3.014 10.363 1.00 94.25 102 VAL A CA 1
ATOM 835 C C . VAL A 1 102 ? 6.480 -2.732 8.934 1.00 94.25 102 VAL A C 1
ATOM 837 O O . VAL A 1 102 ? 5.807 -2.073 8.143 1.00 94.25 102 VAL A O 1
ATOM 840 N N . TRP A 1 103 ? 7.668 -3.233 8.588 1.00 93.50 103 TRP A N 1
ATOM 841 C CA . TRP A 1 103 ? 8.217 -3.162 7.232 1.00 93.50 103 TRP A CA 1
ATOM 842 C C . TRP A 1 103 ? 7.536 -4.171 6.308 1.00 93.50 103 TRP A C 1
ATOM 844 O O . TRP A 1 103 ? 7.459 -5.352 6.649 1.00 93.50 103 TRP A O 1
ATOM 854 N N . LEU A 1 104 ? 7.119 -3.753 5.109 1.00 92.38 104 LEU A N 1
ATOM 855 C CA . LEU A 1 104 ? 6.433 -4.645 4.163 1.00 92.38 104 LEU A CA 1
ATOM 856 C C . LEU A 1 104 ? 7.250 -5.899 3.823 1.00 92.38 104 LEU A C 1
ATOM 858 O O . LEU A 1 104 ? 6.707 -6.998 3.773 1.00 92.38 104 LEU A O 1
ATOM 862 N N . THR A 1 105 ? 8.564 -5.754 3.637 1.00 89.81 105 THR A N 1
ATOM 863 C CA . THR A 1 105 ? 9.474 -6.866 3.316 1.00 89.81 105 THR A CA 1
ATOM 864 C C . THR A 1 105 ? 9.494 -7.938 4.401 1.00 89.81 105 THR A C 1
ATOM 866 O O . THR A 1 105 ? 9.585 -9.120 4.080 1.00 89.81 105 THR A O 1
ATOM 869 N N . SER A 1 106 ? 9.305 -7.560 5.669 1.00 90.75 106 SER A N 1
ATOM 870 C CA . SER A 1 106 ? 9.199 -8.518 6.778 1.00 90.75 106 SER A CA 1
ATOM 871 C C . SER A 1 106 ? 7.893 -9.326 6.767 1.00 90.75 106 SER A C 1
ATOM 873 O O . SER A 1 106 ? 7.817 -10.388 7.380 1.00 90.75 106 SER A O 1
ATOM 875 N N . LEU A 1 107 ? 6.867 -8.862 6.043 1.00 92.06 107 LEU A N 1
ATOM 876 C CA . LEU A 1 107 ? 5.590 -9.561 5.897 1.00 92.06 107 LEU A CA 1
ATOM 877 C C . LEU A 1 107 ? 5.584 -10.565 4.739 1.00 92.06 107 LEU A C 1
ATOM 879 O O . LEU A 1 107 ? 4.638 -11.345 4.640 1.00 92.06 107 LEU A O 1
ATOM 883 N N . ARG A 1 108 ? 6.618 -10.597 3.885 1.00 89.12 108 ARG A N 1
ATOM 884 C CA . ARG A 1 108 ? 6.669 -11.513 2.732 1.00 89.12 108 ARG A CA 1
ATOM 885 C C . ARG A 1 108 ? 6.512 -12.970 3.147 1.00 89.12 108 ARG A C 1
ATOM 887 O O . ARG A 1 108 ? 5.686 -13.671 2.581 1.00 89.12 108 ARG A O 1
ATOM 894 N N . GLU A 1 109 ? 7.273 -13.427 4.138 1.00 87.19 109 GLU A N 1
ATOM 895 C CA . GLU A 1 109 ? 7.206 -14.822 4.596 1.00 87.19 109 GLU A CA 1
ATOM 896 C C . GLU A 1 109 ? 5.805 -15.177 5.116 1.00 87.19 109 GLU A C 1
ATOM 898 O O . GLU A 1 109 ? 5.274 -16.247 4.811 1.00 87.19 109 GLU A O 1
ATOM 903 N N . ARG A 1 110 ? 5.157 -14.238 5.822 1.00 89.88 110 ARG A N 1
ATOM 904 C CA . ARG A 1 110 ? 3.763 -14.381 6.268 1.00 89.88 110 ARG A CA 1
ATOM 905 C C . ARG A 1 110 ? 2.823 -14.508 5.065 1.00 89.88 110 ARG A C 1
ATOM 907 O O . ARG A 1 110 ? 1.991 -15.409 5.052 1.00 89.88 110 ARG A O 1
ATOM 914 N N . LEU A 1 111 ? 2.979 -13.674 4.035 1.00 89.38 111 LEU A N 1
ATOM 915 C CA . LEU A 1 111 ? 2.175 -13.737 2.807 1.00 89.38 111 LEU A CA 1
ATOM 916 C C . LEU A 1 111 ? 2.397 -15.029 2.002 1.00 89.38 111 LEU A C 1
ATOM 918 O O . LEU A 1 111 ? 1.425 -15.642 1.561 1.00 89.38 111 LEU A O 1
ATOM 922 N N . ASN A 1 112 ? 3.644 -15.493 1.889 1.00 86.00 112 ASN A N 1
ATOM 923 C CA . ASN A 1 112 ? 3.990 -16.762 1.241 1.00 86.00 112 ASN A CA 1
ATOM 924 C C . ASN A 1 112 ? 3.281 -17.953 1.904 1.00 86.00 112 ASN A C 1
ATOM 926 O O . ASN A 1 112 ? 2.848 -18.876 1.215 1.00 86.00 112 ASN A O 1
ATOM 930 N N . SER A 1 113 ? 3.102 -17.931 3.229 1.00 85.94 113 SER A N 1
ATOM 931 C CA . SER A 1 113 ? 2.396 -19.016 3.923 1.00 85.94 113 SER A CA 1
ATOM 932 C C . SER A 1 113 ? 0.911 -19.106 3.545 1.00 85.94 113 SER A C 1
ATOM 934 O O . SER A 1 113 ? 0.387 -20.209 3.395 1.00 85.94 113 SER A O 1
ATOM 936 N N . TYR A 1 114 ? 0.239 -17.976 3.293 1.00 82.00 114 TYR A N 1
ATOM 937 C CA . TYR A 1 114 ? -1.151 -17.976 2.820 1.00 82.00 114 TYR A CA 1
ATOM 938 C C . TYR A 1 114 ? -1.289 -18.561 1.409 1.00 82.00 114 TYR A C 1
ATOM 940 O O . TYR A 1 114 ? -2.280 -19.232 1.122 1.00 82.00 114 TYR A O 1
ATOM 948 N N . GLN A 1 115 ? -0.291 -18.355 0.545 1.00 73.81 115 GLN A N 1
ATOM 949 C CA . GLN A 1 115 ? -0.244 -18.965 -0.789 1.00 73.81 115 GLN A CA 1
ATOM 950 C C . GLN A 1 115 ? -0.103 -20.488 -0.707 1.00 73.81 115 GLN A C 1
ATOM 952 O O . GLN A 1 115 ? -0.864 -21.214 -1.342 1.00 73.81 115 GLN A O 1
ATOM 957 N N . GLN A 1 116 ? 0.819 -20.978 0.127 1.00 73.25 116 GLN A N 1
ATOM 958 C CA . GLN A 1 116 ? 1.054 -22.417 0.293 1.00 73.25 116 GLN A CA 1
ATOM 959 C C . GLN A 1 116 ? -0.167 -23.148 0.859 1.00 73.25 116 GLN A C 1
ATOM 961 O O . GLN A 1 116 ? -0.498 -24.239 0.410 1.00 73.25 116 GLN A O 1
ATOM 966 N N . VAL A 1 117 ? -0.875 -22.551 1.822 1.00 68.69 117 VAL A N 1
ATOM 967 C CA . VAL A 1 117 ? -2.114 -23.145 2.354 1.00 68.69 117 VAL A CA 1
ATOM 968 C C . VAL A 1 117 ? -3.197 -23.227 1.276 1.00 68.69 117 VAL A C 1
ATOM 970 O O . VAL A 1 117 ? -3.987 -24.168 1.277 1.00 68.69 117 VAL A O 1
ATOM 973 N N . ARG A 1 118 ? -3.240 -22.269 0.344 1.00 65.88 118 ARG A N 1
ATOM 974 C CA . ARG A 1 118 ? -4.216 -22.280 -0.746 1.00 65.88 118 ARG A CA 1
ATOM 975 C C . ARG A 1 118 ? -3.866 -23.279 -1.844 1.00 65.88 118 ARG A C 1
ATOM 977 O O . ARG A 1 118 ? -4.776 -23.932 -2.323 1.00 65.88 118 ARG A O 1
ATOM 984 N N . SER A 1 119 ? -2.597 -23.429 -2.225 1.00 66.12 119 SER A N 1
ATOM 985 C CA . SER A 1 119 ? -2.203 -24.408 -3.253 1.00 66.12 119 SER A CA 1
ATOM 986 C C . SER A 1 119 ? -2.426 -25.866 -2.828 1.00 66.12 119 SER A C 1
ATOM 988 O O . SER A 1 119 ? -2.442 -26.756 -3.677 1.00 66.12 119 SER A O 1
ATOM 990 N N . LEU A 1 120 ? -2.611 -26.110 -1.525 1.00 68.81 120 LEU A N 1
ATOM 991 C CA . LEU A 1 120 ? -2.944 -27.414 -0.949 1.00 68.81 120 LEU A CA 1
ATOM 992 C C . LEU A 1 120 ? -4.456 -27.704 -0.860 1.00 68.81 120 LEU A C 1
ATOM 994 O O . LEU A 1 120 ? -4.809 -28.853 -0.591 1.00 68.81 120 LEU A O 1
ATOM 998 N N . ASN A 1 121 ? -5.327 -26.706 -1.057 1.00 59.56 121 ASN A N 1
ATOM 999 C CA . ASN A 1 121 ? -6.792 -26.830 -0.988 1.00 59.56 121 ASN A CA 1
ATOM 1000 C C . ASN A 1 121 ? -7.433 -26.749 -2.377 1.00 59.56 121 ASN A C 1
ATOM 1002 O O . ASN A 1 121 ? -8.442 -27.460 -2.582 1.00 59.56 121 ASN A O 1
#

Secondary structure (DSSP, 8-state):
-HHHHHHHHHHHHHHHHHHTTSS--------------HHHHHHS--BHHHHHHS-GGGHHHHHHHHHT-TT--SPPS---HHHIIIIIHHHHHHHHHH-TTSBGGGGHHHHHHHHHHHHT-

Radius of gyration: 28.64 Å; chains: 1; bounding box: 61×54×63 Å

Organism: Klebsiella pneumoniae subsp. pneumoniae (strain HS11286) (NCBI:txid1125630)

Foldseek 3Di:
DVVVVVVVVVVVVVVVVVVVPPPPDDDDDDPDDPCPDPVVCVLLPDFLLRLLVDDLVCQLVVQQCLQQPVPDPDDRPDDPSVCSVPPLSVVSNVVCVVVVGHRSNVCNVVSVVVVVVVVVD

Sequence (121 aa):
MAKEKRAFWRKWVWKHLMAGITVLAMSSAAVGKDVVPDEARTRDMMRCQDYLQLDPRAWTPMVIWLMNDPFSLEPPEWTDFHEAELVLTPILTEICRQEPDVWLTSLRERLNSYQQVRSLN

pLDDT: mean 79.18, std 16.17, range [46.69, 98.12]

InterPro domains:
  IPR010486 HNS-dependent expression A/B [PF06411] (22-104)
  IPR038303 HNS-dependent expression A/B superfamily [G3DSA:1.10.890.10] (38-113)